Protein AF-A0A285UVV1-F1 (afdb_monomer)

Nearest PDB structures (foldseek):
  6s7t-assembly1_H  TM=9.102E-01  e=4.248E+00  Homo sapiens
  8pn9-assembly1_H  TM=8.863E-01  e=8.653E+00  Homo sapiens

Sequence (55 aa):
MFDKYWKLALSIFIGALLIVVGSVAPIHFILQLIALIAGLIITVINLIALTKRLL

Secondary structure (DSSP, 8-state):
-HHHHHHHHHHHHHHHHHHHHHHHS---HHHHHHHHHHHHHHHHHHHHHHHHHH-

Mean predicted aligned error: 5.27 Å

Foldseek 3Di:
DVVVVVVLVVQLVVLVVLLVCLVPPPDDVVSSVVSNVSSVVSNVVSVVVVVVVVD

Solvent-accessible surface area (backbone atoms only — not comparable to full-atom values): 2931 Å² total; per-residue (Å²): 116,66,72,60,55,51,53,43,52,52,47,31,50,53,14,52,50,34,31,52,47,28,71,67,54,97,62,61,67,69,61,23,51,53,34,30,53,53,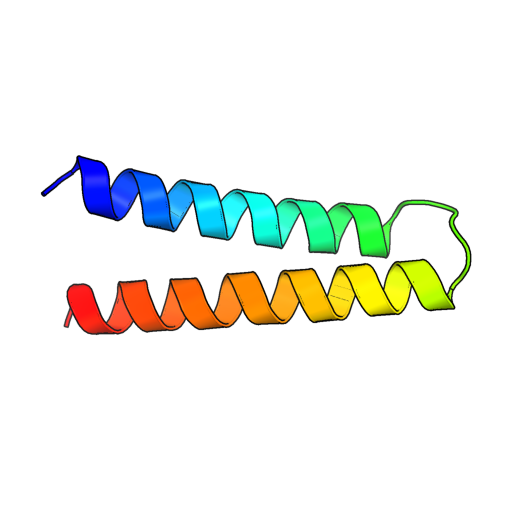12,48,53,46,29,51,54,41,50,52,56,48,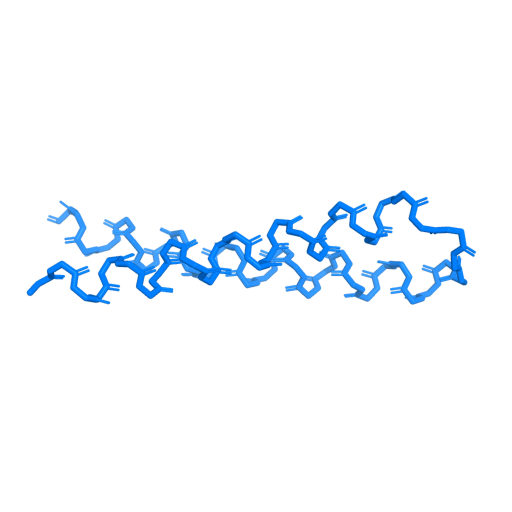51,70,71,76,108

pLDDT: mean 81.75, std 7.69, range [58.22, 90.94]

Radius of gyration: 12.92 Å; Cα contacts (8 Å, |Δi|>4): 43; chains: 1; bound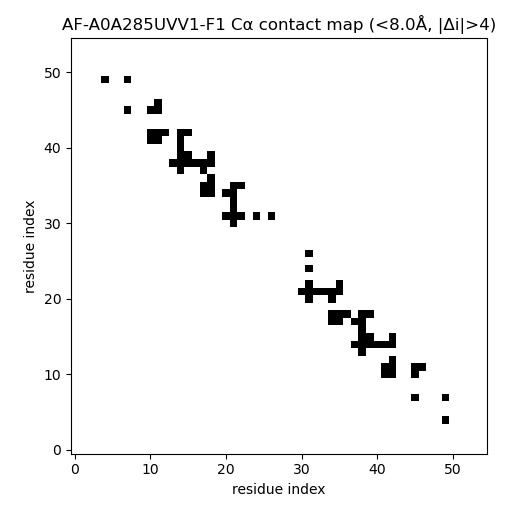ing box: 32×13×37 Å

Structure (mmCIF, N/CA/C/O backbone):
data_AF-A0A285UVV1-F1
#
_entry.id   AF-A0A285UVV1-F1
#
loop_
_atom_site.group_PDB
_atom_site.id
_atom_site.type_symbol
_atom_site.label_atom_id
_atom_site.label_alt_id
_atom_site.label_comp_id
_atom_site.label_asym_id
_atom_site.label_entity_id
_atom_site.label_seq_id
_atom_site.pdbx_PDB_ins_code
_atom_site.Cartn_x
_atom_site.Cartn_y
_atom_site.Cartn_z
_atom_site.occupancy
_atom_site.B_iso_or_equiv
_atom_site.auth_seq_id
_atom_site.auth_comp_id
_atom_site.auth_asym_id
_atom_site.auth_atom_id
_atom_site.pdbx_PDB_model_num
ATOM 1 N N . MET A 1 1 ? -19.225 5.532 13.759 1.00 58.22 1 MET A N 1
ATOM 2 C CA . MET A 1 1 ? -18.213 4.444 13.854 1.00 58.22 1 MET A CA 1
ATOM 3 C C . MET A 1 1 ? -17.867 3.888 12.472 1.00 58.22 1 MET A C 1
ATOM 5 O O . MET A 1 1 ? -16.689 3.701 12.189 1.00 58.22 1 MET A O 1
ATOM 9 N N . PHE A 1 2 ? -18.867 3.719 11.597 1.00 60.25 2 PHE A N 1
ATOM 10 C CA . PHE A 1 2 ? -18.728 3.238 10.217 1.00 60.25 2 PHE A CA 1
ATOM 11 C C . PHE A 1 2 ? -17.788 4.088 9.337 1.00 60.25 2 PHE A C 1
ATOM 13 O O . PHE A 1 2 ? -16.917 3.536 8.670 1.00 60.25 2 PHE A O 1
ATOM 20 N N . ASP A 1 3 ? -17.845 5.424 9.429 1.00 68.81 3 ASP A N 1
ATOM 21 C CA . ASP A 1 3 ? -16.997 6.333 8.627 1.00 68.81 3 ASP A CA 1
ATOM 22 C C . ASP A 1 3 ? -15.494 6.126 8.842 1.00 68.81 3 ASP A C 1
ATOM 24 O O . ASP A 1 3 ? -14.671 6.398 7.968 1.00 68.81 3 ASP A O 1
ATOM 28 N N . LYS A 1 4 ? -15.113 5.656 10.033 1.00 68.56 4 LYS A N 1
ATOM 29 C CA . LYS A 1 4 ? -13.713 5.475 10.424 1.00 68.56 4 LYS A CA 1
ATOM 30 C C . LYS A 1 4 ? -13.147 4.164 9.871 1.00 68.56 4 LYS A C 1
ATOM 32 O O . LYS A 1 4 ? -12.008 4.149 9.416 1.00 68.56 4 LYS A O 1
ATOM 37 N N . TYR A 1 5 ? -13.958 3.103 9.852 1.00 76.50 5 TYR A N 1
ATOM 38 C CA . TYR A 1 5 ? -13.615 1.828 9.212 1.00 76.50 5 TYR A CA 1
ATOM 39 C C . TYR A 1 5 ? -13.608 1.941 7.689 1.00 76.50 5 TYR A C 1
ATOM 41 O O . TYR A 1 5 ? -12.712 1.400 7.047 1.00 76.50 5 TYR A O 1
ATOM 49 N N . TRP A 1 6 ? -14.530 2.722 7.120 1.00 77.12 6 TRP A N 1
ATOM 50 C CA . TRP A 1 6 ? -14.557 3.003 5.686 1.00 77.12 6 TRP A CA 1
ATOM 51 C C . TRP A 1 6 ? -13.269 3.687 5.209 1.00 77.12 6 TRP A C 1
ATOM 53 O O . TRP A 1 6 ? -12.661 3.258 4.232 1.00 77.12 6 TRP A O 1
ATOM 63 N N . LYS A 1 7 ? -12.783 4.693 5.950 1.00 79.88 7 LYS A N 1
ATOM 64 C CA . LYS A 1 7 ? -11.507 5.367 5.652 1.00 79.88 7 LYS A CA 1
ATOM 65 C C . LYS A 1 7 ? -10.298 4.428 5.747 1.00 79.88 7 LYS A C 1
ATOM 67 O O . LYS A 1 7 ? -9.407 4.510 4.907 1.00 79.88 7 LYS A O 1
ATOM 72 N N . LEU A 1 8 ? -10.271 3.527 6.734 1.00 82.06 8 LEU A N 1
ATOM 73 C CA . LEU A 1 8 ? -9.210 2.517 6.874 1.00 82.06 8 LEU A CA 1
ATOM 74 C C . LEU A 1 8 ? -9.217 1.524 5.706 1.00 82.06 8 LEU A C 1
ATOM 76 O O . LEU A 1 8 ? -8.167 1.264 5.123 1.00 82.06 8 LEU A O 1
ATOM 80 N N . ALA A 1 9 ? -10.392 1.018 5.327 1.00 81.81 9 ALA A N 1
ATOM 81 C CA . ALA A 1 9 ? -10.546 0.107 4.197 1.00 81.81 9 ALA A CA 1
ATOM 82 C C . ALA A 1 9 ? -10.127 0.766 2.873 1.00 81.81 9 ALA A C 1
ATOM 84 O O . ALA A 1 9 ? -9.387 0.168 2.094 1.00 81.81 9 ALA A O 1
ATOM 85 N N . LEU A 1 10 ? -10.523 2.023 2.655 1.00 86.62 10 LEU A N 1
ATOM 86 C CA . 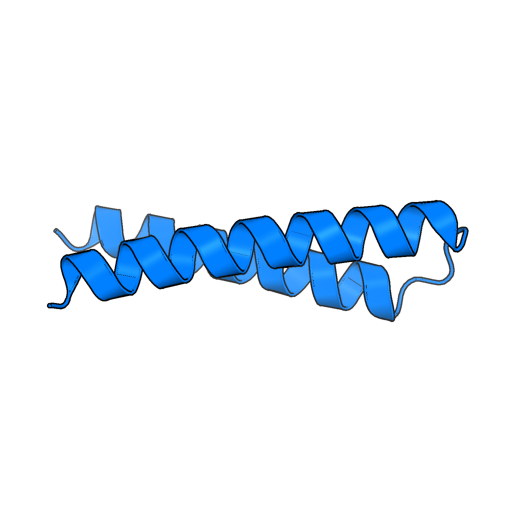LEU A 1 10 ? -10.139 2.789 1.468 1.00 86.62 10 LEU A CA 1
ATOM 87 C C . LEU A 1 10 ? -8.618 2.995 1.393 1.00 86.62 10 LEU A C 1
ATOM 89 O O . LEU A 1 10 ? -8.015 2.864 0.333 1.00 86.62 10 LEU A O 1
ATOM 93 N N . SER A 1 11 ? -7.983 3.257 2.535 1.00 84.12 11 SER A N 1
ATOM 94 C CA . SER A 1 11 ? -6.531 3.403 2.639 1.00 84.12 11 SER A CA 1
ATOM 95 C C . SER A 1 11 ? -5.777 2.097 2.345 1.00 84.12 11 SER A C 1
ATOM 97 O O . SER A 1 11 ? -4.768 2.103 1.640 1.00 84.12 11 SER A O 1
ATOM 99 N N . ILE A 1 12 ? -6.287 0.960 2.834 1.00 86.69 12 ILE A N 1
ATOM 100 C CA . ILE A 1 12 ? -5.754 -0.378 2.521 1.00 86.69 12 ILE A CA 1
ATOM 101 C C . ILE A 1 12 ? -5.893 -0.669 1.023 1.00 86.69 12 ILE A C 1
ATOM 103 O O . ILE A 1 12 ? -4.944 -1.147 0.404 1.00 86.69 12 ILE A O 1
ATOM 107 N N . PHE A 1 13 ? -7.043 -0.335 0.434 1.00 88.00 13 PHE A N 1
ATOM 108 C CA . PHE A 1 13 ? -7.291 -0.505 -0.995 1.00 88.00 13 PHE A CA 1
ATOM 109 C C . PHE A 1 13 ? -6.295 0.292 -1.846 1.00 88.00 13 PHE A C 1
ATOM 111 O O . PHE A 1 13 ? -5.702 -0.264 -2.766 1.00 88.00 13 PHE A O 1
ATOM 118 N N . ILE A 1 14 ? -6.040 1.558 -1.499 1.00 87.88 14 ILE A N 1
ATOM 119 C CA . ILE A 1 14 ? -5.046 2.399 -2.186 1.00 87.88 14 ILE A CA 1
ATOM 120 C C . ILE A 1 14 ? -3.639 1.790 -2.081 1.00 87.88 14 ILE A C 1
ATOM 122 O O . ILE A 1 14 ? -2.924 1.725 -3.082 1.00 87.88 14 ILE A O 1
ATOM 126 N N . GLY A 1 15 ? -3.248 1.310 -0.896 1.00 85.81 15 GLY A N 1
ATOM 127 C CA . GLY A 1 15 ? -1.957 0.646 -0.699 1.00 85.81 15 GLY A CA 1
ATOM 128 C C . GLY A 1 15 ? -1.808 -0.621 -1.550 1.00 85.81 15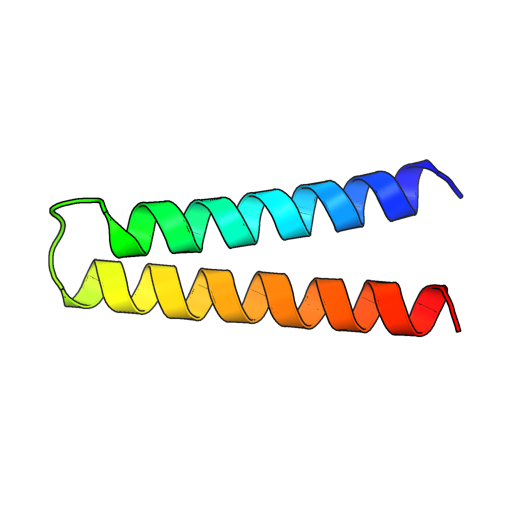 GLY A C 1
ATOM 129 O O . GLY A 1 15 ? -0.781 -0.806 -2.199 1.00 85.81 15 GLY A O 1
ATOM 130 N N . ALA A 1 16 ? -2.852 -1.450 -1.631 1.00 85.88 16 ALA A N 1
ATOM 131 C CA . ALA A 1 16 ? -2.864 -2.633 -2.492 1.00 85.88 16 ALA A CA 1
ATOM 132 C C . ALA A 1 16 ? -2.759 -2.267 -3.983 1.00 85.88 16 ALA A C 1
ATOM 134 O O . ALA A 1 16 ? -2.031 -2.916 -4.732 1.00 85.88 16 ALA A O 1
ATOM 135 N N . LEU A 1 17 ? -3.428 -1.194 -4.406 1.00 87.88 17 LEU A N 1
ATOM 136 C CA . LEU A 1 17 ? -3.373 -0.698 -5.782 1.00 87.88 17 LEU A CA 1
ATOM 137 C C . LEU A 1 17 ? -1.956 -0.245 -6.164 1.00 87.88 17 LEU A C 1
ATOM 139 O O . LEU A 1 17 ? -1.476 -0.580 -7.243 1.00 87.88 17 LEU A O 1
ATOM 143 N N . LEU A 1 18 ? -1.257 0.436 -5.252 1.00 85.00 18 LEU A N 1
ATOM 144 C CA . LEU A 1 18 ? 0.155 0.804 -5.407 1.00 85.00 18 LEU A CA 1
ATOM 145 C C . LEU A 1 18 ? 1.071 -0.417 -5.558 1.00 85.00 18 LEU A C 1
ATOM 147 O O . LEU A 1 18 ? 1.970 -0.392 -6.396 1.00 85.00 18 LEU A O 1
ATOM 151 N N . ILE A 1 19 ? 0.823 -1.491 -4.802 1.00 87.56 19 ILE A N 1
ATOM 152 C CA . ILE A 1 19 ? 1.584 -2.746 -4.919 1.00 87.56 19 ILE A CA 1
ATOM 153 C C . ILE A 1 19 ? 1.353 -3.390 -6.292 1.00 87.56 19 ILE A C 1
ATOM 155 O O . ILE A 1 19 ? 2.313 -3.782 -6.952 1.00 87.56 19 ILE A O 1
ATOM 159 N N . VAL A 1 20 ? 0.099 -3.461 -6.751 1.00 87.38 20 VAL A N 1
ATOM 160 C CA . VAL A 1 20 ? -0.246 -4.032 -8.066 1.00 87.38 20 VAL A CA 1
ATOM 161 C C . VAL A 1 20 ? 0.377 -3.215 -9.199 1.00 87.38 20 VAL A C 1
ATOM 163 O O . VAL A 1 20 ? 1.002 -3.778 -10.096 1.00 87.38 20 VAL A O 1
ATOM 166 N N . VAL A 1 21 ? 0.274 -1.885 -9.145 1.00 84.81 21 VAL A N 1
ATOM 167 C CA . VAL A 1 21 ? 0.882 -1.001 -10.151 1.00 84.81 21 VAL A CA 1
ATOM 168 C C . VAL A 1 21 ? 2.407 -1.118 -10.125 1.00 84.81 21 VAL A C 1
ATOM 170 O O . VAL A 1 21 ? 3.015 -1.272 -11.180 1.00 84.81 21 VAL A O 1
ATOM 173 N N . GLY A 1 22 ? 3.025 -1.121 -8.941 1.00 81.50 22 GLY A N 1
ATOM 174 C CA . GLY A 1 22 ? 4.468 -1.319 -8.786 1.00 81.50 22 GLY A CA 1
ATOM 175 C C . GLY A 1 22 ? 4.955 -2.688 -9.271 1.00 81.50 22 GLY A C 1
ATOM 176 O O . GLY A 1 22 ? 6.101 -2.809 -9.685 1.00 81.50 22 GLY A O 1
ATOM 177 N N . SER A 1 23 ? 4.087 -3.703 -9.270 1.00 80.12 23 SER A N 1
ATOM 178 C CA . SER A 1 23 ? 4.387 -5.057 -9.746 1.00 80.12 23 SER A CA 1
ATOM 179 C C . SER A 1 23 ? 4.266 -5.223 -11.263 1.00 80.12 23 SER A C 1
ATOM 181 O O . SER A 1 23 ? 5.006 -6.025 -11.830 1.00 80.12 23 SER A O 1
ATOM 183 N N . VAL A 1 24 ? 3.303 -4.555 -11.904 1.00 83.12 24 VAL A N 1
ATOM 184 C CA . VAL A 1 24 ? 2.900 -4.865 -13.291 1.00 83.12 24 VAL A CA 1
ATOM 185 C C . VAL A 1 24 ? 3.288 -3.763 -14.275 1.00 83.12 24 VAL A C 1
ATOM 187 O O . VAL A 1 24 ? 3.503 -4.038 -15.455 1.00 83.12 24 VAL A O 1
ATOM 190 N N . ALA A 1 25 ? 3.387 -2.508 -13.831 1.00 79.31 25 ALA A N 1
ATOM 191 C CA . ALA A 1 25 ? 3.638 -1.400 -14.744 1.00 79.31 25 ALA A CA 1
ATOM 192 C C . ALA A 1 25 ? 5.072 -1.469 -15.305 1.00 79.31 25 ALA A C 1
ATOM 194 O O . ALA A 1 25 ? 6.005 -1.595 -14.515 1.00 79.31 25 ALA A O 1
ATOM 195 N N . PRO A 1 26 ? 5.289 -1.337 -16.627 1.00 73.81 26 PRO A N 1
ATOM 196 C CA . PRO A 1 26 ? 6.616 -1.381 -17.247 1.00 73.81 26 PRO A CA 1
ATOM 197 C C . PRO A 1 26 ? 7.375 -0.056 -17.035 1.00 73.81 26 PRO A C 1
ATOM 199 O O . PRO A 1 26 ? 7.667 0.680 -17.975 1.00 73.81 26 PRO A O 1
ATOM 202 N N . ILE A 1 27 ? 7.648 0.282 -15.775 1.00 80.44 27 ILE A N 1
ATOM 203 C CA . ILE A 1 27 ? 8.401 1.470 -15.351 1.00 80.44 27 ILE A CA 1
ATOM 204 C C . ILE A 1 27 ? 9.833 1.088 -14.972 1.00 80.44 27 ILE A C 1
ATOM 206 O O . ILE A 1 27 ? 10.184 -0.083 -14.864 1.00 80.44 27 ILE A O 1
ATOM 210 N N . HIS A 1 28 ? 10.673 2.099 -14.740 1.00 82.62 28 HIS A N 1
ATOM 211 C CA . HIS A 1 28 ? 12.032 1.883 -14.253 1.00 82.62 28 HIS A CA 1
ATOM 212 C C . HIS A 1 28 ? 12.006 1.101 -12.933 1.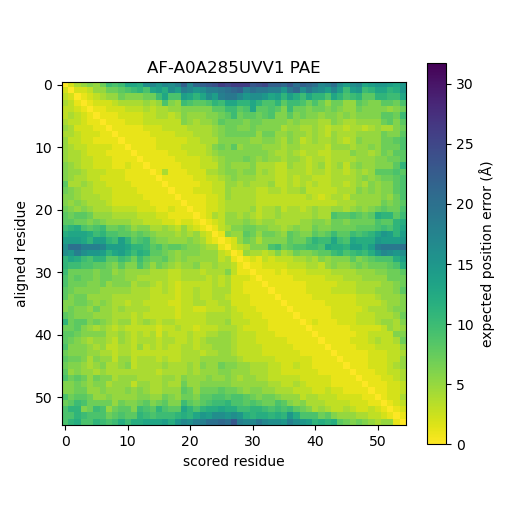00 82.62 28 HIS A C 1
ATOM 214 O O . HIS A 1 28 ? 11.251 1.442 -12.022 1.00 82.62 28 HIS A O 1
ATOM 220 N N . PHE A 1 29 ? 12.875 0.096 -12.818 1.00 81.62 29 PHE A N 1
ATOM 221 C CA . PHE A 1 29 ? 12.935 -0.833 -11.683 1.00 81.62 29 PHE A CA 1
ATOM 222 C C . PHE A 1 29 ? 12.985 -0.130 -10.315 1.00 81.62 29 PHE A C 1
ATOM 224 O O . PHE A 1 29 ? 12.335 -0.544 -9.360 1.00 81.62 29 PHE A O 1
ATOM 231 N N . ILE A 1 30 ? 13.706 0.992 -10.231 1.00 84.31 30 ILE A N 1
ATOM 232 C CA . ILE A 1 30 ? 13.810 1.800 -9.008 1.00 84.31 30 ILE A CA 1
ATOM 233 C C . ILE A 1 30 ? 12.445 2.378 -8.606 1.00 84.31 30 ILE A C 1
ATOM 235 O O . ILE A 1 30 ? 12.077 2.337 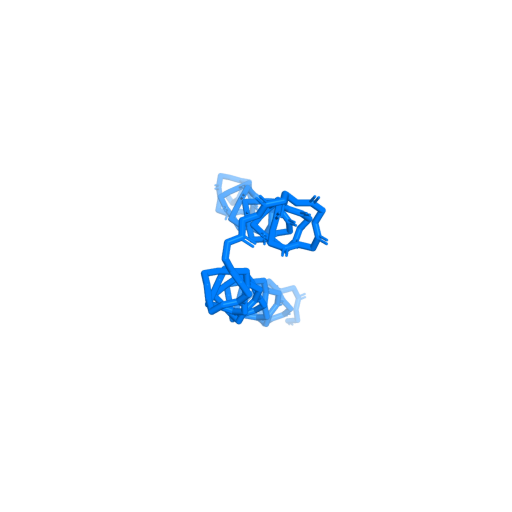-7.435 1.00 84.31 30 ILE A O 1
ATOM 239 N N . LEU A 1 31 ? 11.671 2.882 -9.570 1.00 82.94 31 LEU A N 1
ATOM 240 C CA . LEU A 1 31 ? 10.344 3.444 -9.314 1.00 82.94 31 LEU A CA 1
ATOM 241 C C . LEU A 1 31 ? 9.336 2.355 -8.932 1.00 82.94 31 LEU A C 1
ATOM 243 O O . LEU A 1 31 ? 8.524 2.578 -8.036 1.00 82.94 31 LEU A O 1
ATOM 247 N N . GLN A 1 32 ? 9.424 1.172 -9.551 1.00 85.12 32 GLN A N 1
ATOM 248 C CA . GLN A 1 32 ? 8.635 0.004 -9.146 1.00 85.12 32 GLN A CA 1
ATOM 249 C C . GLN A 1 32 ? 8.911 -0.375 -7.689 1.00 85.12 32 GLN A C 1
ATOM 251 O O . GLN A 1 32 ? 7.972 -0.512 -6.907 1.00 85.12 32 GLN A O 1
ATOM 256 N N . LEU A 1 33 ? 10.187 -0.483 -7.305 1.00 84.62 33 LEU A N 1
ATOM 257 C CA . LEU A 1 33 ? 10.585 -0.866 -5.950 1.00 84.62 33 LEU A CA 1
ATOM 258 C C . LEU A 1 33 ? 10.102 0.149 -4.902 1.00 84.62 33 LEU A C 1
ATOM 260 O O . LEU A 1 33 ? 9.575 -0.245 -3.862 1.00 84.62 33 LEU A O 1
ATOM 264 N N . ILE A 1 34 ? 10.221 1.449 -5.191 1.00 87.56 34 ILE A N 1
ATOM 265 C CA . ILE A 1 34 ? 9.717 2.518 -4.315 1.00 87.56 34 ILE A CA 1
ATOM 266 C C . ILE A 1 34 ? 8.195 2.415 -4.152 1.00 87.56 34 ILE A C 1
ATOM 268 O O . ILE A 1 34 ? 7.700 2.478 -3.026 1.00 87.56 34 ILE A O 1
ATOM 272 N N . ALA A 1 35 ? 7.454 2.222 -5.249 1.00 85.56 35 ALA A N 1
ATOM 273 C CA . ALA A 1 35 ? 5.999 2.072 -5.209 1.00 85.56 35 ALA A CA 1
ATOM 274 C C . ALA A 1 35 ? 5.570 0.837 -4.397 1.00 85.56 35 ALA A C 1
ATOM 276 O O . ALA A 1 35 ? 4.632 0.918 -3.601 1.00 85.56 35 ALA A O 1
ATOM 277 N N . LEU A 1 36 ? 6.295 -0.275 -4.539 1.00 86.50 36 LEU A N 1
ATOM 278 C CA . LEU A 1 36 ? 6.052 -1.520 -3.809 1.00 86.50 36 LEU A CA 1
ATOM 279 C C . LEU A 1 36 ? 6.282 -1.352 -2.305 1.00 86.50 36 LEU A C 1
ATOM 281 O O . LEU A 1 36 ? 5.419 -1.720 -1.508 1.00 86.50 36 LEU A O 1
ATOM 285 N N . ILE A 1 37 ? 7.411 -0.752 -1.915 1.00 89.69 37 ILE A N 1
ATOM 286 C CA . ILE A 1 37 ? 7.743 -0.493 -0.507 1.00 89.69 37 ILE A CA 1
ATOM 287 C C . ILE A 1 37 ? 6.725 0.470 0.114 1.00 89.69 37 ILE A C 1
ATOM 289 O O . ILE A 1 37 ? 6.210 0.206 1.202 1.00 89.69 37 ILE A O 1
ATOM 293 N N . ALA A 1 38 ? 6.393 1.562 -0.580 1.00 88.50 38 ALA A N 1
ATOM 294 C CA . ALA A 1 38 ? 5.416 2.535 -0.101 1.00 88.50 38 ALA A CA 1
ATOM 295 C C . ALA A 1 38 ? 4.026 1.904 0.071 1.00 88.50 38 ALA A C 1
ATOM 297 O O . ALA A 1 38 ? 3.396 2.079 1.117 1.00 88.50 38 ALA A O 1
ATOM 298 N N . GLY A 1 39 ? 3.576 1.125 -0.917 1.00 87.69 39 GLY A N 1
ATOM 299 C CA . GLY A 1 39 ? 2.316 0.390 -0.852 1.00 87.69 39 GLY A CA 1
ATOM 300 C C . GLY A 1 39 ? 2.276 -0.561 0.343 1.00 87.69 39 GLY A C 1
ATOM 301 O O . GLY A 1 39 ? 1.347 -0.475 1.147 1.00 87.69 39 GLY A O 1
ATOM 302 N N . LEU A 1 40 ? 3.328 -1.372 0.527 1.00 87.56 40 LEU A N 1
ATOM 303 C CA . LEU A 1 40 ? 3.478 -2.305 1.651 1.00 87.56 40 LEU A CA 1
ATOM 304 C C . LEU A 1 40 ? 3.362 -1.608 3.008 1.00 87.56 40 LEU A C 1
ATOM 306 O O . LEU A 1 40 ? 2.545 -2.026 3.832 1.00 87.56 40 LEU A O 1
ATOM 310 N N . ILE A 1 41 ? 4.118 -0.528 3.224 1.00 90.94 41 ILE A N 1
ATOM 311 C CA . ILE A 1 41 ? 4.099 0.241 4.478 1.00 90.94 41 ILE A CA 1
ATOM 312 C C . ILE A 1 41 ? 2.683 0.744 4.780 1.00 90.94 41 ILE A C 1
ATOM 314 O O . ILE A 1 41 ? 2.187 0.562 5.895 1.00 90.94 41 ILE A O 1
ATOM 318 N N . ILE A 1 42 ? 2.007 1.328 3.785 1.00 88.44 42 ILE A N 1
ATOM 319 C CA . ILE A 1 42 ? 0.644 1.849 3.939 1.00 88.44 42 ILE A CA 1
ATOM 320 C C . ILE A 1 42 ? -0.326 0.720 4.297 1.00 88.44 42 ILE A C 1
ATOM 322 O O . ILE A 1 42 ? -1.107 0.865 5.243 1.00 88.44 42 ILE A O 1
ATOM 326 N N . THR A 1 43 ? -0.282 -0.415 3.595 1.00 87.62 43 THR A N 1
ATOM 327 C CA . THR A 1 43 ? -1.146 -1.560 3.921 1.00 87.62 43 THR A CA 1
ATOM 328 C C . THR A 1 43 ? -0.888 -2.089 5.326 1.00 87.62 43 THR A C 1
ATOM 330 O O . THR A 1 43 ? -1.842 -2.243 6.083 1.00 87.62 43 THR A O 1
ATOM 333 N N . VAL A 1 44 ? 0.371 -2.304 5.721 1.00 88.00 44 VAL A N 1
ATOM 334 C CA . VAL A 1 44 ? 0.718 -2.881 7.030 1.00 88.00 44 VAL A CA 1
ATOM 335 C C . VAL A 1 44 ? 0.291 -1.966 8.177 1.00 88.00 44 VAL A C 1
ATOM 337 O O . VAL A 1 44 ? -0.342 -2.435 9.123 1.00 88.00 44 VAL A O 1
ATOM 340 N N . ILE A 1 45 ? 0.560 -0.658 8.090 1.00 88.81 45 ILE A N 1
ATOM 341 C CA . ILE A 1 45 ? 0.162 0.304 9.131 1.00 88.81 45 ILE A CA 1
ATOM 342 C C . ILE A 1 45 ? -1.359 0.318 9.306 1.00 88.81 45 ILE A C 1
ATOM 344 O O . ILE A 1 45 ? -1.852 0.259 10.436 1.00 88.81 45 ILE A O 1
ATOM 348 N N . ASN A 1 46 ? -2.112 0.370 8.205 1.00 85.25 46 ASN A N 1
ATOM 349 C CA . ASN A 1 46 ? -3.571 0.415 8.281 1.00 85.25 46 ASN A CA 1
ATOM 350 C C . ASN A 1 46 ? -4.173 -0.909 8.753 1.00 85.25 46 ASN A C 1
ATOM 352 O O . ASN A 1 46 ? -5.170 -0.891 9.473 1.00 85.25 46 ASN A O 1
ATOM 356 N N . LEU A 1 47 ? -3.555 -2.039 8.410 1.00 81.19 47 LEU A N 1
ATOM 357 C CA . LEU A 1 47 ? -3.991 -3.359 8.857 1.00 81.19 47 LEU A CA 1
ATOM 358 C C . LEU A 1 47 ? -3.728 -3.542 10.359 1.00 81.19 47 LEU A C 1
ATOM 360 O O . LEU A 1 47 ? -4.620 -3.974 11.080 1.00 81.19 47 LEU A O 1
ATOM 364 N N . ILE A 1 48 ? -2.580 -3.086 10.874 1.00 86.38 48 ILE A N 1
ATOM 365 C CA . ILE A 1 48 ? -2.308 -3.039 12.323 1.00 86.38 48 ILE A CA 1
ATOM 366 C C . ILE A 1 48 ? -3.301 -2.115 13.039 1.00 86.38 48 ILE A C 1
ATOM 368 O O . ILE A 1 48 ? -3.828 -2.470 14.096 1.00 86.38 48 ILE A O 1
ATOM 372 N N . ALA A 1 49 ? -3.568 -0.929 12.486 1.00 82.38 49 ALA A N 1
ATOM 373 C CA . ALA A 1 49 ? -4.519 0.020 13.061 1.00 82.38 49 ALA A CA 1
ATOM 374 C C . ALA A 1 49 ? -5.955 -0.529 13.080 1.00 82.38 49 ALA A C 1
ATOM 376 O O . ALA A 1 49 ? -6.705 -0.239 14.014 1.00 82.38 49 ALA A O 1
ATOM 377 N N . LEU A 1 50 ? -6.329 -1.320 12.070 1.00 80.81 50 LEU A N 1
ATOM 378 C CA . LEU A 1 50 ? -7.600 -2.032 12.011 1.00 80.81 50 LEU A CA 1
ATOM 379 C C . LEU A 1 50 ? -7.659 -3.130 13.083 1.00 80.81 50 LEU A C 1
ATOM 381 O O . LEU A 1 50 ? -8.606 -3.152 13.867 1.00 80.81 50 LEU A O 1
ATOM 385 N N . THR A 1 51 ? -6.627 -3.973 13.179 1.00 79.62 51 THR A N 1
ATOM 386 C CA . THR A 1 51 ? -6.554 -5.065 14.163 1.00 79.62 51 THR A CA 1
ATOM 387 C C . THR A 1 51 ? -6.610 -4.544 15.598 1.00 79.62 51 THR A C 1
ATOM 389 O O . THR A 1 51 ? -7.389 -5.053 16.395 1.00 79.62 51 THR A O 1
ATOM 392 N N . LYS A 1 52 ? -5.873 -3.471 15.922 1.00 78.75 52 LYS A N 1
ATOM 393 C CA . LYS A 1 52 ? -5.912 -2.824 17.250 1.00 78.75 52 LYS A CA 1
ATOM 394 C C . LYS A 1 52 ? -7.265 -2.208 17.621 1.00 78.75 52 LYS A C 1
ATOM 396 O O . LYS A 1 52 ? -7.454 -1.857 18.775 1.00 78.75 52 LYS A O 1
ATOM 401 N N . ARG A 1 53 ? -8.141 -1.951 16.646 1.00 69.56 53 ARG A N 1
ATOM 402 C CA . ARG A 1 53 ? -9.481 -1.386 16.885 1.00 69.56 53 ARG A CA 1
ATOM 403 C C . ARG A 1 53 ? -10.563 -2.456 17.004 1.00 69.56 53 ARG A C 1
ATOM 405 O O . ARG A 1 53 ? -11.641 -2.136 17.493 1.00 69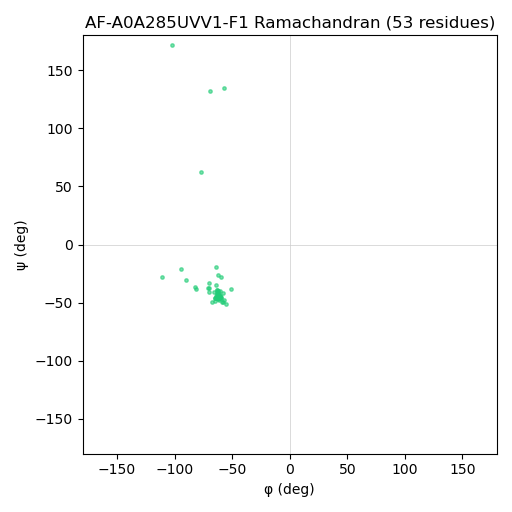.56 53 ARG A O 1
ATOM 412 N N . LEU A 1 54 ? -10.307 -3.650 16.470 1.00 65.00 54 LEU A N 1
ATOM 413 C CA . LEU A 1 54 ? -11.222 -4.791 16.507 1.00 65.00 54 LEU A CA 1
ATOM 414 C C . LEU A 1 54 ? -11.010 -5.675 17.746 1.00 65.00 54 LEU A C 1
ATOM 416 O O . LEU A 1 54 ? -11.978 -6.279 18.198 1.00 65.00 54 LEU A O 1
ATOM 420 N N . LEU A 1 55 ? -9.774 -5.748 18.258 1.00 60.09 55 LEU A N 1
ATOM 421 C CA . LEU A 1 55 ? -9.423 -6.277 19.587 1.00 60.09 55 LEU A CA 1
ATOM 422 C C . LEU A 1 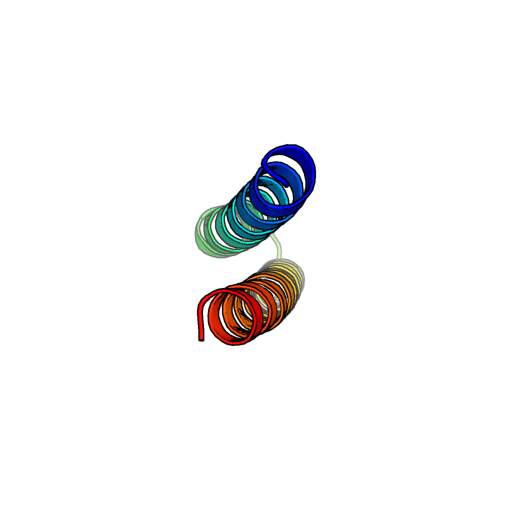55 ? -9.783 -5.275 20.688 1.00 60.09 55 LEU A C 1
ATOM 424 O O . LEU A 1 55 ? -10.233 -5.740 21.755 1.00 60.09 55 LEU A O 1
#

Organism: NCBI:txid614649